Protein AF-A0A929IZV9-F1 (afdb_monomer_lite)

Structure (mmCIF, N/CA/C/O backbone):
data_AF-A0A929IZV9-F1
#
_entry.id   AF-A0A929IZV9-F1
#
loop_
_atom_site.group_PDB
_atom_site.id
_atom_site.type_symbol
_atom_site.label_atom_id
_atom_site.label_alt_id
_atom_site.label_comp_id
_atom_site.label_asym_id
_atom_site.label_entity_id
_atom_site.label_seq_id
_atom_site.pdbx_PDB_ins_code
_atom_site.Cartn_x
_atom_site.Cartn_y
_atom_site.Cartn_z
_atom_site.occupancy
_atom_site.B_iso_or_equiv
_atom_site.auth_seq_id
_atom_site.auth_comp_id
_atom_site.auth_asym_id
_atom_site.auth_atom_id
_atom_site.pdbx_PDB_model_num
ATOM 1 N N . MET A 1 1 ? 12.624 9.359 -0.647 1.00 48.28 1 MET A N 1
ATOM 2 C CA . MET A 1 1 ? 12.161 8.534 -1.785 1.00 48.28 1 MET A CA 1
ATOM 3 C C . MET A 1 1 ? 13.112 8.799 -2.944 1.00 48.28 1 MET A C 1
ATOM 5 O O . MET A 1 1 ? 13.372 9.965 -3.206 1.00 48.28 1 MET A O 1
ATOM 9 N N . LYS A 1 2 ? 13.728 7.775 -3.552 1.00 62.31 2 LYS A N 1
ATOM 10 C CA . LYS A 1 2 ? 14.589 8.000 -4.727 1.00 62.31 2 LYS A CA 1
ATOM 11 C C . LYS A 1 2 ? 13.682 8.236 -5.931 1.00 62.31 2 LYS A C 1
ATOM 13 O O . LYS A 1 2 ? 12.903 7.356 -6.281 1.00 62.31 2 LYS A O 1
ATOM 18 N N . THR A 1 3 ? 13.745 9.428 -6.505 1.00 75.31 3 THR A N 1
ATOM 19 C CA . THR A 1 3 ? 12.959 9.794 -7.684 1.00 75.31 3 THR A CA 1
ATOM 20 C C . THR A 1 3 ? 13.674 9.271 -8.923 1.00 75.31 3 THR A C 1
ATOM 22 O O . THR A 1 3 ? 14.838 9.599 -9.132 1.00 75.31 3 THR A O 1
ATOM 25 N N . ALA A 1 4 ? 12.993 8.451 -9.720 1.00 79.69 4 ALA A N 1
ATOM 26 C CA . ALA A 1 4 ? 13.454 8.051 -11.046 1.00 79.69 4 ALA A CA 1
ATOM 27 C C . ALA A 1 4 ? 12.673 8.845 -12.096 1.00 79.69 4 ALA A C 1
ATOM 29 O O . ALA A 1 4 ? 11.463 9.044 -11.962 1.00 79.69 4 ALA A O 1
ATOM 30 N N . THR A 1 5 ? 13.358 9.316 -13.129 1.00 90.06 5 THR A N 1
ATOM 31 C CA . THR A 1 5 ? 12.747 10.023 -14.255 1.00 90.06 5 THR A CA 1
ATOM 32 C C . THR A 1 5 ? 12.381 9.051 -15.375 1.00 90.06 5 THR A C 1
ATOM 34 O O . THR A 1 5 ? 12.902 7.939 -15.469 1.00 90.06 5 THR A O 1
ATOM 37 N N . ILE A 1 6 ? 11.522 9.496 -16.297 1.00 89.75 6 ILE A N 1
ATOM 38 C CA . ILE A 1 6 ? 11.226 8.744 -17.528 1.00 89.75 6 ILE A CA 1
ATOM 39 C C . ILE A 1 6 ? 12.509 8.503 -18.342 1.00 89.75 6 ILE A C 1
ATOM 41 O O . ILE A 1 6 ? 12.653 7.452 -18.964 1.00 89.75 6 ILE A O 1
ATOM 45 N N . LYS A 1 7 ? 13.468 9.442 -18.305 1.00 92.88 7 LYS A N 1
ATOM 46 C CA . LYS A 1 7 ? 14.760 9.301 -18.991 1.00 92.88 7 LYS A CA 1
ATOM 47 C C . LYS A 1 7 ? 15.590 8.161 -18.405 1.00 92.88 7 LYS A C 1
ATOM 49 O O . LYS A 1 7 ? 16.174 7.402 -19.172 1.00 92.88 7 LYS A O 1
ATOM 54 N N . ASP A 1 8 ? 15.580 7.996 -17.084 1.00 90.00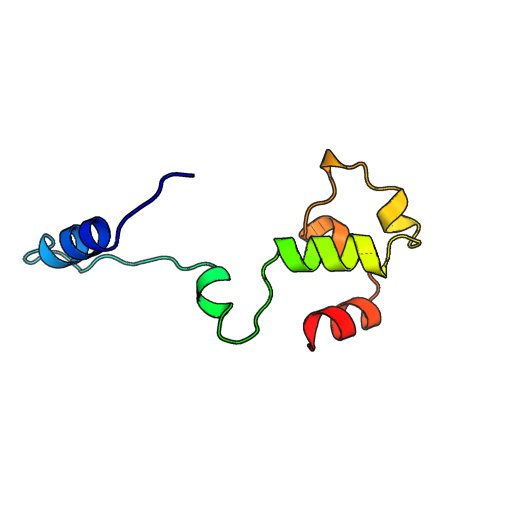 8 ASP A N 1
ATOM 55 C CA . ASP A 1 8 ? 16.270 6.886 -16.415 1.00 90.00 8 ASP A CA 1
ATOM 56 C C . ASP A 1 8 ? 15.661 5.538 -16.824 1.00 90.00 8 ASP A C 1
ATOM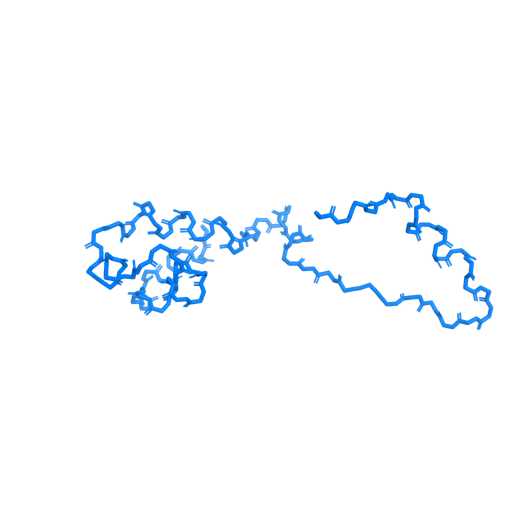 58 O O . ASP A 1 8 ? 16.378 4.581 -17.119 1.00 90.00 8 ASP A O 1
ATOM 62 N N . LEU A 1 9 ? 14.329 5.479 -16.926 1.00 88.81 9 LEU A N 1
ATOM 63 C CA . LEU A 1 9 ? 13.616 4.280 -17.364 1.00 88.81 9 LEU A CA 1
ATOM 64 C C . LEU A 1 9 ? 13.931 3.931 -18.829 1.00 88.81 9 LEU A C 1
ATOM 66 O O . LEU A 1 9 ? 14.248 2.785 -19.147 1.00 88.81 9 LEU A O 1
ATOM 70 N N . ALA A 1 10 ? 13.890 4.930 -19.715 1.00 90.81 10 ALA A N 1
ATOM 71 C CA . ALA A 1 10 ? 14.215 4.769 -21.129 1.00 90.81 10 ALA A CA 1
ATOM 72 C C . ALA A 1 10 ? 15.671 4.321 -21.327 1.00 90.81 10 ALA A C 1
ATOM 74 O O . ALA A 1 10 ? 15.945 3.443 -22.146 1.00 90.81 10 ALA A O 1
ATOM 75 N N . TYR A 1 11 ? 16.600 4.871 -20.539 1.00 91.06 11 TYR A N 1
ATOM 76 C CA . TYR A 1 11 ? 18.001 4.461 -20.551 1.00 91.06 11 TYR A CA 1
ATOM 77 C C . TYR A 1 11 ? 18.154 2.973 -20.206 1.00 91.06 11 TYR A C 1
ATOM 79 O O . TYR A 1 11 ? 18.856 2.255 -20.917 1.00 91.06 11 TYR A O 1
ATOM 87 N N . LEU A 1 12 ? 17.465 2.482 -19.171 1.00 88.12 12 LEU A N 1
ATOM 88 C CA . LEU A 1 12 ? 17.500 1.065 -18.784 1.00 88.12 12 LEU A CA 1
ATOM 89 C C . LEU A 1 12 ? 16.935 0.142 -19.873 1.00 88.12 12 LEU A C 1
ATOM 91 O O . LEU A 1 12 ? 17.508 -0.911 -20.144 1.00 88.12 12 LEU A O 1
ATOM 95 N N . ILE A 1 13 ? 15.838 0.537 -20.523 1.00 89.44 13 ILE A N 1
ATOM 96 C CA . ILE A 1 13 ? 15.201 -0.255 -21.588 1.00 89.44 13 ILE A CA 1
ATOM 97 C C . ILE A 1 13 ? 16.104 -0.337 -22.829 1.00 89.44 13 ILE A C 1
ATOM 99 O O . ILE A 1 13 ? 16.251 -1.415 -23.419 1.00 89.44 13 ILE A O 1
ATOM 103 N N . ASN A 1 14 ? 16.732 0.780 -23.202 1.00 89.06 14 ASN A N 1
ATOM 104 C CA . ASN A 1 14 ? 17.516 0.895 -24.432 1.00 89.06 14 ASN A CA 1
ATOM 105 C C . ASN A 1 14 ? 18.932 0.305 -24.309 1.00 89.06 14 ASN A C 1
ATOM 107 O O . ASN A 1 14 ? 19.446 -0.226 -25.287 1.00 89.06 14 ASN A O 1
ATOM 111 N N . ASN A 1 15 ? 19.544 0.308 -23.118 1.00 87.50 15 ASN A N 1
ATOM 112 C CA . ASN A 1 15 ? 20.919 -0.185 -22.906 1.00 87.50 15 ASN A CA 1
ATOM 113 C C . ASN A 1 15 ? 21.025 -1.685 -22.565 1.00 87.50 15 ASN A C 1
ATOM 115 O O . ASN A 1 15 ? 22.058 -2.163 -22.082 1.00 87.50 15 ASN A O 1
ATOM 119 N N . THR A 1 16 ? 19.970 -2.462 -22.807 1.00 86.00 16 THR A N 1
ATOM 120 C CA . THR A 1 16 ? 20.006 -3.916 -22.578 1.00 86.00 16 THR A CA 1
ATOM 121 C C . THR A 1 16 ? 20.800 -4.678 -23.639 1.00 86.00 16 THR A C 1
ATOM 123 O O . THR A 1 16 ? 21.427 -5.678 -23.291 1.00 86.00 16 THR A O 1
ATOM 126 N N . GLY A 1 17 ? 20.875 -4.183 -24.882 1.00 83.00 17 GLY A N 1
ATOM 127 C CA . GLY A 1 17 ? 21.509 -4.912 -25.990 1.00 83.00 17 GLY A CA 1
ATOM 128 C C . GLY A 1 17 ? 20.839 -6.275 -26.200 1.00 83.00 17 GLY A C 1
ATOM 129 O O . GLY A 1 17 ? 19.612 -6.352 -26.162 1.00 83.00 17 GLY A O 1
ATOM 130 N N . ASP A 1 18 ? 21.644 -7.335 -26.321 1.00 86.44 18 ASP A N 1
ATOM 131 C CA . ASP A 1 18 ? 21.177 -8.731 -26.440 1.00 86.44 18 ASP A CA 1
ATOM 132 C C . ASP A 1 18 ? 20.777 -9.371 -25.096 1.00 86.44 18 ASP A C 1
ATOM 134 O O . ASP A 1 18 ? 20.383 -10.537 -25.038 1.00 86.44 18 ASP A O 1
ATOM 138 N N . ARG A 1 19 ? 20.887 -8.635 -23.982 1.00 87.38 19 ARG A N 1
ATOM 139 C CA . ARG A 1 19 ? 20.463 -9.132 -22.667 1.00 87.38 19 ARG A CA 1
ATOM 140 C C . ARG A 1 19 ? 18.935 -9.104 -22.552 1.00 87.38 19 ARG A C 1
ATOM 142 O O . ARG A 1 19 ? 18.290 -8.239 -23.151 1.00 87.38 19 ARG A O 1
ATOM 149 N N . PRO A 1 20 ? 18.347 -9.980 -21.719 1.00 86.38 20 PRO A N 1
ATOM 150 C CA . PRO A 1 20 ? 16.925 -9.928 -21.408 1.00 86.38 20 PRO A CA 1
ATOM 151 C C . PRO A 1 20 ? 16.478 -8.524 -20.983 1.00 86.38 20 PRO A C 1
ATOM 153 O O . PRO A 1 20 ? 17.177 -7.825 -20.243 1.00 86.38 20 PRO A O 1
ATOM 156 N N . LYS A 1 21 ? 15.299 -8.113 -21.460 1.00 86.56 21 LYS A N 1
ATOM 157 C CA . LYS A 1 21 ? 14.689 -6.832 -21.092 1.00 86.56 21 LYS A CA 1
ATOM 158 C C . LYS A 1 21 ? 14.396 -6.782 -19.583 1.00 86.56 21 LYS A C 1
ATOM 160 O O . LYS A 1 21 ? 14.126 -7.824 -18.984 1.00 86.56 21 LYS A O 1
ATOM 165 N N . PRO A 1 22 ? 14.455 -5.592 -18.956 1.00 87.88 22 PRO A N 1
ATOM 166 C CA . PRO A 1 22 ? 14.221 -5.463 -17.524 1.00 87.88 22 PRO A CA 1
ATOM 167 C C . PRO A 1 22 ? 12.776 -5.819 -17.160 1.00 87.88 22 PRO A C 1
ATOM 169 O O . PRO A 1 22 ? 11.840 -5.508 -17.896 1.00 87.88 22 PRO A O 1
ATOM 172 N N . ILE A 1 23 ? 12.605 -6.421 -15.984 1.00 88.25 23 ILE A N 1
ATOM 173 C CA . ILE A 1 23 ? 11.300 -6.638 -15.355 1.00 88.25 23 ILE A CA 1
ATOM 174 C C . ILE A 1 23 ? 11.030 -5.460 -14.418 1.00 88.25 23 ILE A C 1
ATOM 176 O O . ILE A 1 23 ? 11.845 -5.158 -13.546 1.00 88.25 23 ILE A O 1
ATOM 180 N N . PHE A 1 24 ? 9.879 -4.809 -14.584 1.00 85.81 24 PHE A N 1
ATOM 181 C CA . PHE A 1 24 ? 9.439 -3.725 -13.710 1.00 85.81 24 PHE A CA 1
ATOM 182 C C . PHE A 1 24 ? 8.376 -4.231 -12.738 1.00 85.81 24 PHE A C 1
ATOM 184 O O . PHE A 1 24 ? 7.339 -4.746 -13.150 1.00 85.81 24 PHE A O 1
ATOM 191 N N . PHE A 1 25 ? 8.623 -4.045 -11.443 1.00 88.00 25 PHE A N 1
ATOM 192 C CA . PHE A 1 25 ? 7.640 -4.316 -10.401 1.00 88.00 25 PHE A CA 1
ATOM 193 C C . PHE A 1 25 ? 6.823 -3.054 -10.137 1.00 88.00 25 PHE A C 1
ATOM 195 O O . PHE A 1 25 ? 7.369 -2.015 -9.767 1.00 88.00 25 PHE A O 1
ATOM 202 N N . LEU A 1 26 ? 5.512 -3.152 -10.336 1.00 87.50 26 LEU A N 1
ATOM 203 C CA . LEU A 1 26 ? 4.568 -2.069 -10.092 1.00 87.50 26 LEU A CA 1
ATOM 204 C C . LEU A 1 26 ? 3.798 -2.331 -8.795 1.00 87.50 26 LEU A C 1
ATOM 206 O O . LEU A 1 26 ? 3.450 -3.468 -8.485 1.00 87.50 26 LEU A O 1
ATOM 210 N N . GLY A 1 27 ? 3.538 -1.265 -8.038 1.00 86.31 27 GLY A N 1
ATOM 211 C CA . GLY A 1 27 ? 2.649 -1.296 -6.875 1.00 86.31 27 GLY A CA 1
ATOM 212 C C . GLY A 1 27 ? 1.256 -0.754 -7.200 1.00 86.31 27 GLY A C 1
ATOM 213 O O . GLY A 1 27 ? 1.002 -0.295 -8.313 1.00 86.31 27 GLY A O 1
ATOM 214 N N . ALA A 1 28 ? 0.378 -0.716 -6.192 1.00 85.56 28 ALA A N 1
ATOM 215 C CA . ALA A 1 28 ? -1.009 -0.244 -6.316 1.00 85.56 28 ALA A CA 1
ATOM 216 C C . ALA A 1 28 ? -1.151 1.172 -6.911 1.00 85.56 28 ALA A C 1
ATOM 218 O O . ALA A 1 28 ? -2.171 1.488 -7.515 1.00 85.56 28 ALA A O 1
ATOM 219 N N . GLY A 1 29 ? -0.109 2.009 -6.815 1.00 86.38 29 GLY A N 1
ATOM 220 C CA . GLY A 1 29 ? -0.077 3.325 -7.460 1.00 86.38 29 GLY A CA 1
ATOM 221 C C . GLY A 1 29 ? -0.276 3.290 -8.977 1.00 86.38 29 GLY A C 1
ATOM 222 O O . GLY A 1 29 ? -0.856 4.224 -9.521 1.00 86.38 29 GLY A O 1
ATOM 223 N N . ALA A 1 30 ? 0.114 2.205 -9.653 1.00 89.12 30 ALA A N 1
ATOM 224 C CA . ALA A 1 30 ? -0.132 2.036 -11.087 1.00 89.12 30 ALA A CA 1
ATOM 225 C C . ALA A 1 30 ? -1.625 1.857 -11.426 1.00 89.12 30 ALA A C 1
ATOM 227 O O . ALA A 1 30 ? -2.025 2.100 -12.560 1.00 89.12 30 ALA A O 1
ATOM 228 N N . SER A 1 31 ? -2.448 1.465 -10.450 1.00 89.56 31 SER A N 1
ATOM 229 C CA . SER A 1 31 ? -3.884 1.217 -10.618 1.00 89.56 31 SER A CA 1
ATOM 230 C C . SER A 1 31 ? -4.762 2.354 -10.095 1.00 89.56 31 SER A C 1
ATOM 232 O O . SER A 1 31 ? -5.985 2.267 -10.195 1.00 89.56 31 SER A O 1
ATOM 234 N N . LYS A 1 32 ? -4.176 3.438 -9.566 1.00 88.69 32 LYS A N 1
ATOM 235 C CA . LYS A 1 32 ? -4.936 4.535 -8.950 1.00 88.69 32 LYS A CA 1
ATOM 236 C C . LYS A 1 32 ? -5.894 5.225 -9.925 1.00 88.69 32 LYS A C 1
ATOM 238 O O . LYS A 1 32 ? -7.009 5.571 -9.549 1.00 88.69 32 LYS A O 1
ATOM 243 N N . THR A 1 33 ? -5.493 5.377 -11.187 1.00 88.75 33 THR A N 1
ATOM 244 C CA . THR A 1 33 ? -6.345 5.922 -12.260 1.00 88.75 33 THR A CA 1
ATOM 245 C C . THR A 1 33 ? -7.499 4.993 -12.644 1.00 88.75 33 THR A C 1
ATOM 247 O O . THR A 1 33 ? -8.461 5.444 -13.254 1.00 88.75 33 THR A O 1
ATOM 250 N N . GLY A 1 34 ? -7.434 3.715 -12.258 1.00 86.62 34 GLY A N 1
ATOM 251 C CA . GLY A 1 34 ? -8.520 2.741 -12.365 1.00 86.62 34 GLY A CA 1
ATOM 252 C C . GLY A 1 34 ? -9.421 2.693 -11.128 1.00 86.62 34 GLY A C 1
ATOM 253 O O . GLY A 1 34 ? -10.034 1.661 -10.883 1.00 86.62 34 GLY A O 1
ATOM 254 N N . ASN A 1 35 ? -9.462 3.767 -10.330 1.00 85.00 35 ASN A N 1
ATOM 255 C CA . ASN A 1 35 ? -10.227 3.881 -9.081 1.00 85.00 35 ASN A CA 1
ATOM 256 C C . ASN A 1 35 ? -9.860 2.861 -7.989 1.00 85.00 35 ASN A C 1
ATOM 258 O O . ASN A 1 35 ? -10.632 2.651 -7.058 1.00 85.00 35 ASN A O 1
ATOM 262 N N . ILE A 1 36 ? -8.667 2.266 -8.045 1.00 87.31 36 ILE A N 1
ATOM 263 C CA . ILE A 1 36 ? -8.173 1.410 -6.961 1.00 87.31 36 ILE A CA 1
ATOM 264 C C . ILE A 1 36 ? -7.471 2.283 -5.907 1.00 87.31 36 ILE A C 1
ATOM 266 O O . ILE A 1 36 ? -6.505 2.977 -6.247 1.00 87.31 36 ILE A O 1
ATOM 270 N N . PRO A 1 37 ? -7.921 2.288 -4.639 1.00 88.19 37 PRO A N 1
ATOM 271 C CA . PRO A 1 37 ? -7.332 3.129 -3.604 1.00 88.19 37 PRO A CA 1
ATOM 272 C C . PRO A 1 37 ? -5.940 2.647 -3.178 1.00 88.19 37 PRO A C 1
ATOM 274 O O . PRO A 1 37 ? -5.612 1.458 -3.203 1.00 88.19 37 PRO A O 1
ATOM 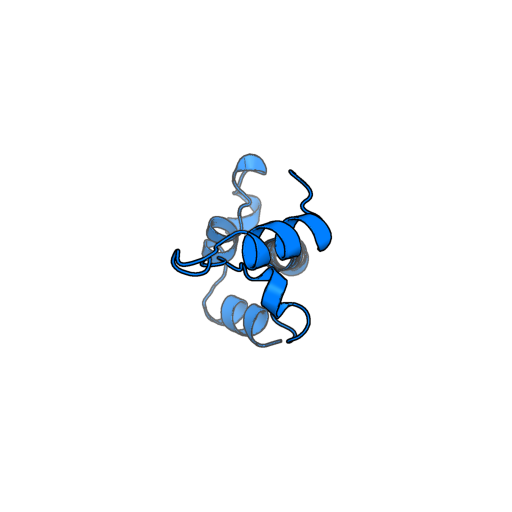277 N N . LEU A 1 38 ? -5.110 3.592 -2.744 1.00 91.25 38 LEU A N 1
ATOM 278 C CA . LEU A 1 38 ? -3.832 3.320 -2.101 1.00 91.25 38 LEU A CA 1
ATOM 279 C C . LEU A 1 38 ? -4.059 2.851 -0.664 1.00 91.25 38 LEU A C 1
ATOM 281 O O . LEU A 1 38 ? -4.962 3.318 0.025 1.00 91.25 38 LEU A O 1
ATOM 285 N N . ALA A 1 39 ? -3.147 2.025 -0.152 1.00 91.38 39 ALA A N 1
ATOM 286 C CA . ALA A 1 39 ? -3.177 1.607 1.249 1.00 91.38 39 ALA A CA 1
ATOM 287 C C . ALA A 1 39 ? -3.176 2.799 2.227 1.00 91.38 39 ALA A C 1
ATOM 289 O O . ALA A 1 39 ? -3.811 2.731 3.274 1.00 91.38 39 ALA A O 1
ATOM 290 N N . SER A 1 40 ? -2.491 3.896 1.885 1.00 91.62 40 SER A N 1
ATOM 291 C CA . SER A 1 40 ? -2.486 5.126 2.686 1.00 91.62 40 SER A CA 1
ATOM 292 C C . SER A 1 40 ? -3.847 5.816 2.724 1.00 91.62 40 SER A C 1
ATOM 294 O O . SER A 1 40 ? -4.229 6.332 3.765 1.00 91.62 40 SER A O 1
ATOM 296 N N . GLU A 1 41 ? -4.582 5.804 1.612 1.00 92.06 41 GLU A N 1
ATOM 297 C CA . GLU A 1 41 ? -5.925 6.388 1.538 1.00 92.06 41 GLU A CA 1
ATOM 298 C C . GLU A 1 41 ? -6.906 5.545 2.349 1.00 92.06 41 GLU A C 1
ATOM 300 O O . GLU A 1 41 ? -7.636 6.087 3.170 1.00 92.06 41 GLU A O 1
ATOM 305 N N . ILE A 1 42 ? -6.808 4.214 2.244 1.00 93.12 42 ILE A N 1
ATOM 306 C CA . ILE A 1 42 ? -7.600 3.299 3.071 1.00 93.12 42 ILE A CA 1
ATOM 307 C C . ILE A 1 42 ? -7.326 3.537 4.563 1.00 93.12 42 ILE A C 1
ATOM 309 O O . ILE A 1 42 ? -8.250 3.573 5.368 1.00 93.12 42 ILE A O 1
ATOM 313 N N . VAL A 1 43 ? -6.064 3.733 4.959 1.00 94.81 43 VAL A N 1
ATOM 314 C CA . VAL A 1 43 ? -5.721 4.087 6.348 1.00 94.81 43 VAL A CA 1
ATOM 315 C C . VAL A 1 43 ? -6.423 5.375 6.776 1.00 94.81 43 VAL A C 1
ATOM 317 O O . VAL A 1 43 ? -7.022 5.406 7.851 1.00 94.81 43 VAL A O 1
ATOM 320 N N . THR A 1 44 ? -6.374 6.421 5.949 1.00 94.31 44 THR A N 1
ATOM 321 C CA . THR A 1 44 ? -7.053 7.692 6.227 1.00 94.31 44 THR A CA 1
ATOM 322 C C . THR A 1 44 ? -8.561 7.505 6.386 1.00 94.31 44 THR A C 1
ATOM 324 O O . THR A 1 44 ? -9.128 8.009 7.356 1.00 94.31 44 THR A O 1
ATOM 327 N N . ASP A 1 45 ? -9.193 6.738 5.501 1.00 93.56 45 ASP A N 1
ATOM 328 C CA . ASP A 1 45 ? -10.631 6.474 5.552 1.00 93.56 45 ASP A CA 1
ATOM 329 C C . ASP A 1 45 ? -11.020 5.696 6.809 1.00 93.56 45 ASP A C 1
ATOM 331 O O . ASP A 1 45 ? -11.993 6.050 7.473 1.00 93.56 45 ASP A O 1
ATOM 335 N N . ILE A 1 46 ? -10.223 4.702 7.217 1.00 94.69 46 ILE A N 1
ATOM 336 C CA . ILE A 1 46 ? -10.476 3.952 8.455 1.00 94.69 46 ILE A CA 1
ATOM 337 C C . ILE A 1 46 ? -10.393 4.865 9.675 1.00 94.69 46 ILE A C 1
ATOM 339 O O . ILE A 1 46 ? -11.270 4.834 10.539 1.00 94.69 46 ILE A O 1
ATOM 343 N N . LEU A 1 47 ? -9.343 5.684 9.755 1.00 94.56 47 LEU A N 1
ATOM 344 C CA . LEU A 1 47 ? -9.133 6.584 10.889 1.00 94.56 47 LEU A CA 1
ATOM 345 C C . LEU A 1 47 ? -10.201 7.674 10.977 1.00 94.56 47 LEU A C 1
ATOM 347 O O . LEU A 1 47 ? -10.486 8.144 12.075 1.00 94.56 47 LEU A O 1
ATOM 351 N N . LYS A 1 48 ? -10.795 8.057 9.845 1.00 94.06 48 LYS A N 1
ATOM 352 C CA . LYS A 1 48 ? -11.879 9.036 9.785 1.00 94.06 48 LYS A CA 1
ATOM 353 C C . LYS A 1 48 ? -13.239 8.409 10.098 1.00 94.06 48 LYS A C 1
ATOM 355 O O . LYS A 1 48 ? -13.957 8.915 10.953 1.00 94.06 48 LYS A O 1
ATOM 360 N N . ASN A 1 49 ? -13.585 7.317 9.422 1.00 93.94 49 ASN A N 1
ATOM 361 C CA . ASN A 1 49 ? -14.940 6.759 9.427 1.00 93.94 49 ASN A CA 1
ATOM 362 C C . ASN A 1 49 ? -15.174 5.778 10.584 1.00 93.94 49 ASN A C 1
ATOM 364 O O . ASN A 1 49 ? -16.305 5.604 11.022 1.00 93.94 49 ASN A O 1
ATOM 368 N N . HIS A 1 50 ? -14.108 5.179 11.123 1.00 93.44 50 HIS A N 1
ATOM 369 C CA . HIS A 1 50 ? -14.171 4.243 12.251 1.00 93.44 50 HIS A CA 1
ATOM 370 C C . HIS A 1 50 ? -13.393 4.767 13.462 1.00 93.44 50 HIS A C 1
ATOM 372 O O . HIS A 1 50 ? -12.898 3.983 14.276 1.00 93.44 50 HIS A O 1
ATOM 378 N N . ALA A 1 51 ? -13.300 6.094 13.607 1.00 90.12 51 ALA A N 1
ATOM 379 C CA . ALA A 1 51 ? -12.625 6.745 14.729 1.00 90.12 51 ALA A CA 1
ATOM 380 C C . ALA A 1 51 ? -13.163 6.265 16.087 1.00 90.12 51 ALA A C 1
ATOM 382 O O . ALA A 1 51 ? -12.395 6.147 17.039 1.00 90.12 51 ALA A O 1
ATOM 383 N N . ASP A 1 52 ? -14.458 5.935 16.163 1.00 92.75 52 ASP A N 1
ATOM 384 C CA . ASP A 1 52 ? -15.125 5.459 17.375 1.00 92.75 52 ASP A CA 1
ATOM 385 C C . ASP A 1 52 ? -14.966 3.968 17.671 1.00 92.75 52 ASP A C 1
ATOM 387 O O . ASP A 1 52 ? -15.268 3.533 18.786 1.00 92.75 52 ASP A O 1
ATOM 391 N N . ASN A 1 53 ? -14.416 3.190 16.736 1.00 94.06 53 ASN A N 1
ATOM 392 C CA . ASN A 1 53 ? -14.196 1.764 16.933 1.00 94.06 53 ASN A CA 1
ATOM 393 C C . ASN A 1 53 ? -13.172 1.536 18.070 1.00 94.06 53 ASN A C 1
ATOM 395 O O . ASN A 1 53 ? -12.014 1.957 17.963 1.00 94.06 53 ASN A O 1
ATOM 399 N N . PRO A 1 54 ? -13.531 0.811 19.150 1.00 94.69 54 PRO A N 1
ATOM 400 C CA . PRO A 1 54 ? -12.632 0.589 20.283 1.00 94.69 54 PRO A CA 1
ATOM 401 C C . PRO A 1 54 ? -11.326 -0.120 19.909 1.00 94.69 54 PRO A C 1
ATOM 403 O O . PRO A 1 54 ? -10.300 0.095 20.552 1.00 94.69 54 PRO A O 1
ATOM 406 N N . LYS A 1 55 ? -11.336 -0.979 18.880 1.00 94.88 55 LYS A N 1
ATOM 407 C CA . LYS A 1 55 ? -10.117 -1.641 18.390 1.00 94.88 55 LYS A CA 1
ATOM 408 C C . LYS A 1 55 ? -9.171 -0.639 17.727 1.00 94.88 55 LYS A C 1
ATOM 410 O O . LYS A 1 55 ? -7.970 -0.735 17.949 1.00 94.88 55 LYS A O 1
ATOM 415 N N . VAL A 1 56 ? -9.715 0.339 16.998 1.00 93.88 56 VAL A N 1
ATOM 416 C CA . VAL A 1 56 ? -8.942 1.429 16.381 1.00 93.88 56 VAL A CA 1
ATOM 417 C C . VAL A 1 56 ? -8.382 2.368 17.452 1.00 93.88 56 VAL A C 1
ATOM 419 O O . VAL A 1 56 ? -7.196 2.684 17.410 1.00 93.88 56 VAL A O 1
ATOM 422 N N . LYS A 1 57 ? -9.182 2.749 18.459 1.00 94.25 57 LYS A N 1
ATOM 423 C CA . LYS A 1 57 ? -8.735 3.617 19.571 1.00 94.25 57 LYS A CA 1
ATOM 424 C C . LYS A 1 57 ? -7.617 3.003 20.418 1.00 94.25 57 LYS A C 1
ATOM 426 O O . LYS A 1 57 ? -6.772 3.730 20.924 1.00 94.25 57 LYS A O 1
ATOM 431 N N . ARG A 1 58 ? -7.614 1.676 20.588 1.00 95.25 58 ARG A N 1
ATOM 432 C CA . ARG A 1 58 ? -6.587 0.961 21.368 1.00 95.25 58 ARG A CA 1
ATOM 433 C C . ARG A 1 58 ? -5.245 0.822 20.652 1.00 95.25 58 ARG A C 1
ATOM 435 O O . ARG A 1 58 ? -4.268 0.472 21.303 1.00 95.25 58 ARG A O 1
ATOM 442 N N . LEU A 1 59 ? -5.190 1.032 19.337 1.00 93.88 59 LEU A N 1
ATOM 443 C CA . LEU A 1 59 ? -3.928 0.999 18.605 1.00 93.88 59 LEU A CA 1
ATOM 444 C C . LEU A 1 59 ? -3.133 2.274 18.884 1.00 93.88 59 LEU A C 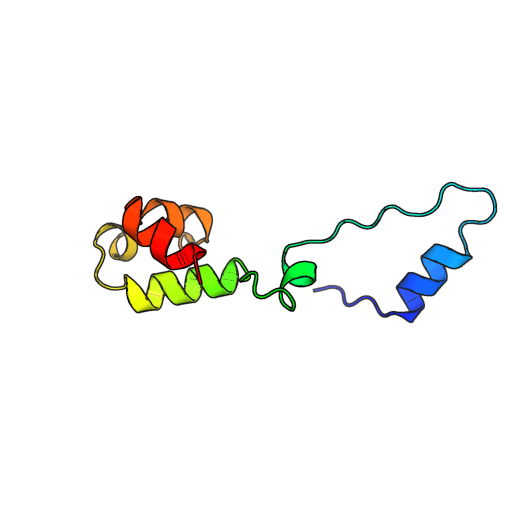1
ATOM 446 O O . LEU A 1 59 ? -3.615 3.376 18.622 1.00 93.88 59 LEU A O 1
ATOM 450 N N . GLU A 1 60 ? -1.894 2.116 19.344 1.00 92.62 60 GLU A N 1
ATOM 451 C CA . GLU A 1 60 ? -0.939 3.226 19.380 1.00 92.62 60 GLU A CA 1
ATOM 452 C C . GLU A 1 60 ? -0.647 3.715 17.956 1.00 92.62 60 GLU A C 1
ATOM 454 O O . GLU A 1 60 ? -0.656 2.928 17.003 1.00 92.62 60 GLU A O 1
ATOM 459 N N . ASP A 1 61 ? -0.345 5.006 17.808 1.00 88.69 61 ASP A N 1
ATOM 460 C CA . ASP A 1 61 ? -0.164 5.636 16.496 1.00 88.69 61 ASP A CA 1
ATOM 461 C C . ASP A 1 61 ? 0.922 4.963 15.650 1.00 88.69 61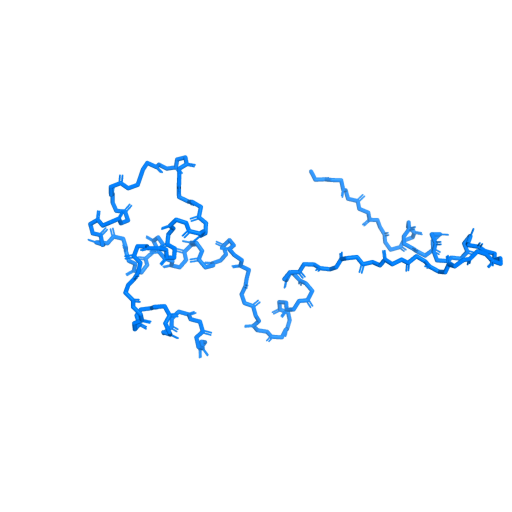 ASP A C 1
ATOM 463 O O . ASP A 1 61 ? 0.732 4.749 14.452 1.00 88.69 61 ASP A O 1
ATOM 467 N N . THR A 1 62 ? 2.010 4.515 16.277 1.00 90.56 62 THR A N 1
ATOM 468 C CA . THR A 1 62 ? 3.105 3.782 15.621 1.00 90.56 62 THR A CA 1
ATOM 469 C C . THR A 1 62 ? 2.640 2.476 14.962 1.00 90.56 62 THR A C 1
ATOM 471 O O . THR A 1 62 ? 3.259 2.000 14.010 1.00 90.56 62 THR A O 1
ATOM 474 N N . TYR A 1 63 ? 1.535 1.892 15.437 1.00 90.50 63 TYR A N 1
ATOM 475 C CA . TYR A 1 63 ? 0.984 0.631 14.939 1.00 90.50 63 TYR A CA 1
ATOM 476 C C . TYR A 1 63 ? -0.224 0.800 14.015 1.00 90.50 63 TYR A C 1
ATOM 478 O O . TYR A 1 63 ? -0.741 -0.210 13.522 1.00 90.50 63 TYR A O 1
ATOM 486 N N . LYS A 1 64 ? -0.652 2.035 13.714 1.00 91.88 64 LYS A N 1
ATOM 487 C CA . LYS A 1 64 ? -1.762 2.354 12.792 1.00 91.88 64 LYS A CA 1
ATOM 488 C C . LYS A 1 64 ? -1.379 2.162 11.320 1.00 91.88 64 LYS A C 1
ATOM 490 O O . LYS A 1 64 ? -1.525 3.036 10.473 1.00 91.88 64 LYS A O 1
ATOM 495 N N . THR A 1 65 ? -0.881 0.973 11.011 1.00 94.75 65 THR A N 1
ATOM 496 C CA . THR A 1 65 ? -0.590 0.521 9.651 1.00 94.75 65 THR A CA 1
ATOM 497 C C . THR A 1 65 ? -1.854 -0.021 8.987 1.00 94.75 65 THR A C 1
ATOM 499 O O . THR A 1 65 ? -2.780 -0.474 9.665 1.00 94.75 65 THR A O 1
ATOM 502 N N . TYR A 1 66 ? -1.866 -0.041 7.652 1.00 93.62 66 TYR A N 1
ATOM 503 C CA . TYR A 1 66 ? -2.966 -0.583 6.847 1.00 93.62 66 TYR A CA 1
ATOM 504 C C . TYR A 1 66 ? -3.447 -1.959 7.335 1.00 93.62 66 TYR A C 1
ATOM 506 O O . TYR A 1 66 ? -4.633 -2.149 7.588 1.00 93.62 66 TYR A O 1
ATOM 514 N N . SER A 1 67 ? -2.532 -2.910 7.544 1.00 94.06 67 SER A N 1
ATOM 515 C CA . SER A 1 67 ? -2.893 -4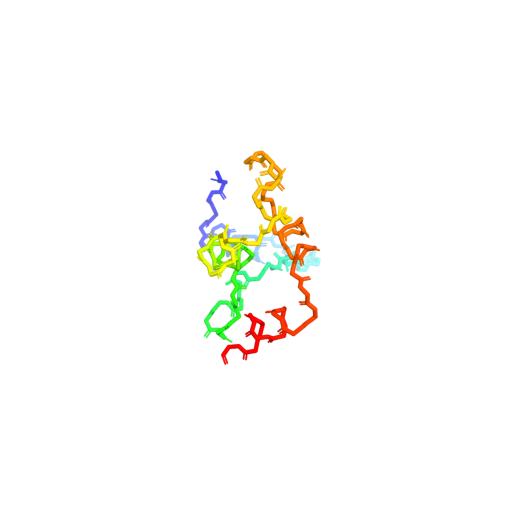.278 7.933 1.00 94.06 67 SER A CA 1
ATOM 516 C C . SER A 1 67 ? -3.537 -4.353 9.319 1.00 94.06 67 SER A C 1
ATOM 518 O O . SER A 1 67 ? -4.506 -5.090 9.515 1.00 94.06 67 SER A O 1
ATOM 520 N N . LYS A 1 68 ? -3.036 -3.574 10.285 1.00 95.94 68 LYS A N 1
ATOM 521 C CA . LYS A 1 68 ? -3.573 -3.535 11.653 1.00 95.94 68 LYS A CA 1
ATOM 522 C C . LYS A 1 68 ? -4.942 -2.864 11.705 1.00 95.94 68 LYS A C 1
ATOM 524 O O . LYS A 1 68 ? -5.839 -3.381 12.370 1.00 95.94 68 LYS A O 1
ATOM 529 N N . LEU A 1 69 ? -5.116 -1.770 10.968 1.00 95.56 69 LEU A N 1
ATOM 530 C CA . LEU A 1 69 ? -6.385 -1.051 10.886 1.00 95.56 69 LEU A CA 1
ATOM 531 C C . LEU A 1 69 ? -7.459 -1.871 10.166 1.00 95.56 69 LEU A C 1
ATOM 533 O O . LEU A 1 69 ? -8.556 -2.012 10.697 1.00 95.56 69 LEU A O 1
ATOM 537 N N . MET A 1 70 ? -7.127 -2.530 9.053 1.00 94.19 70 MET A N 1
ATOM 538 C CA . MET A 1 70 ? -8.037 -3.482 8.401 1.00 94.19 70 MET A CA 1
ATOM 539 C C . MET A 1 70 ? -8.464 -4.600 9.361 1.00 94.19 70 MET A C 1
ATOM 541 O O . MET A 1 70 ? -9.635 -4.973 9.403 1.00 94.19 70 MET A O 1
ATOM 545 N N . GLY A 1 71 ? -7.543 -5.091 10.196 1.00 94.50 71 GLY A N 1
ATOM 546 C CA . GLY A 1 71 ? -7.828 -6.076 11.243 1.00 94.50 71 GLY A CA 1
ATOM 547 C C . GLY A 1 71 ? -8.840 -5.618 12.303 1.00 94.50 71 GLY A C 1
ATOM 548 O O . GLY A 1 71 ? -9.479 -6.461 12.936 1.00 94.50 71 GLY A O 1
ATOM 549 N N . CYS A 1 72 ? -9.020 -4.308 12.488 1.00 95.00 72 CYS A N 1
ATOM 550 C CA . CYS A 1 72 ? -9.965 -3.746 13.457 1.00 95.00 72 CYS A CA 1
ATOM 551 C C . CYS A 1 72 ? -11.410 -3.742 12.960 1.00 95.00 72 CYS A C 1
ATOM 553 O O . CYS A 1 72 ? -12.327 -3.759 13.784 1.00 95.00 72 CYS A O 1
ATOM 555 N N . LEU A 1 73 ? -11.589 -3.742 11.642 1.00 94.69 73 LEU A N 1
ATOM 556 C CA . LEU A 1 73 ? -12.893 -3.711 10.996 1.00 94.69 73 LEU A CA 1
ATOM 557 C C . LEU A 1 73 ? -13.566 -5.084 11.010 1.00 94.69 73 LEU A C 1
ATOM 559 O O . LEU A 1 73 ? -12.886 -6.118 10.915 1.00 94.69 73 LEU A O 1
ATOM 563 N N . ILE A 1 74 ? -14.894 -5.091 11.089 1.00 93.88 74 ILE A N 1
ATOM 564 C CA . ILE A 1 74 ? -15.717 -6.284 10.844 1.00 93.88 74 ILE A CA 1
ATOM 565 C C . ILE A 1 74 ? -15.862 -6.547 9.330 1.00 93.88 74 ILE A C 1
ATOM 567 O O . ILE A 1 74 ? -15.549 -5.669 8.525 1.00 93.88 74 ILE A O 1
ATOM 571 N N . PRO A 1 75 ? -16.294 -7.754 8.906 1.00 92.50 75 PRO A N 1
ATOM 572 C CA . PRO A 1 75 ? -16.376 -8.102 7.485 1.00 92.50 75 PRO A CA 1
ATOM 573 C C . PRO A 1 75 ? -17.191 -7.120 6.634 1.00 92.50 75 PRO A C 1
ATOM 575 O O . PRO A 1 75 ? -16.752 -6.778 5.539 1.00 92.50 75 PRO A O 1
ATOM 578 N N . ASP A 1 76 ? -18.320 -6.628 7.144 1.00 92.06 76 ASP A N 1
ATOM 579 C CA . ASP A 1 76 ? -19.193 -5.715 6.397 1.00 92.06 76 ASP A CA 1
ATOM 580 C C . ASP A 1 76 ? -18.544 -4.343 6.185 1.00 92.06 76 ASP A C 1
ATOM 582 O O . ASP A 1 76 ? -18.475 -3.877 5.052 1.00 92.06 76 ASP A O 1
ATOM 586 N N . GLU A 1 77 ? -17.935 -3.766 7.227 1.00 92.12 77 GLU A N 1
ATOM 587 C CA . GLU A 1 77 ? -17.172 -2.510 7.134 1.00 92.12 77 GLU A CA 1
ATOM 588 C C . GLU A 1 77 ? -16.035 -2.613 6.104 1.00 92.12 77 GLU A C 1
ATOM 590 O O . GLU A 1 77 ? -15.792 -1.689 5.331 1.00 92.12 77 GLU A O 1
ATOM 595 N N . ARG A 1 78 ? -15.339 -3.760 6.048 1.00 90.62 78 ARG A N 1
ATOM 596 C CA . ARG A 1 78 ? -14.295 -3.990 5.032 1.00 90.62 78 ARG A CA 1
ATOM 597 C C . ARG A 1 78 ? -14.875 -4.046 3.627 1.00 90.62 78 ARG A C 1
ATOM 599 O O . ARG A 1 78 ? -14.250 -3.551 2.695 1.00 90.62 78 ARG A O 1
ATOM 606 N N . ASN A 1 79 ? -16.025 -4.691 3.468 1.00 88.44 79 ASN A N 1
ATOM 607 C CA . ASN A 1 79 ? -16.675 -4.813 2.172 1.00 88.44 79 ASN A CA 1
ATOM 608 C C . ASN A 1 79 ? -17.159 -3.455 1.666 1.00 88.44 79 ASN A C 1
ATOM 610 O O . ASN A 1 79 ? -16.985 -3.172 0.487 1.00 88.44 79 ASN A O 1
ATOM 614 N N . GLU A 1 80 ? -17.731 -2.623 2.534 1.00 89.00 80 GLU A N 1
ATOM 615 C CA . GLU A 1 80 ? -18.130 -1.255 2.187 1.00 89.00 80 GLU A CA 1
ATOM 616 C C . GLU A 1 80 ? -16.919 -0.414 1.776 1.00 89.00 80 GLU A C 1
ATOM 618 O O . GLU A 1 80 ? -16.923 0.193 0.708 1.00 89.00 80 GLU A O 1
ATOM 623 N N . LEU A 1 81 ? -15.840 -0.468 2.560 1.00 87.50 81 LEU A N 1
ATOM 624 C CA . LEU A 1 81 ? -14.611 0.284 2.305 1.00 87.50 81 LEU A CA 1
ATOM 625 C C . LEU A 1 81 ? -13.941 -0.064 0.965 1.00 87.50 81 LEU A C 1
ATOM 627 O O . LEU A 1 81 ? -13.317 0.792 0.345 1.00 87.50 81 LEU A O 1
ATOM 631 N N . LEU A 1 82 ? -14.031 -1.324 0.529 1.00 81.94 82 LEU A N 1
ATOM 632 C CA . LEU A 1 82 ? -13.351 -1.817 -0.674 1.00 81.94 82 LEU A CA 1
ATOM 633 C C . LEU A 1 82 ? -14.227 -1.819 -1.933 1.00 81.94 82 LEU A C 1
ATOM 635 O O . LEU A 1 82 ? -13.694 -2.046 -3.020 1.00 81.94 82 LEU A O 1
ATOM 639 N N . LYS A 1 83 ? -15.544 -1.618 -1.810 1.00 74.62 83 LYS A N 1
ATOM 640 C CA . LYS A 1 83 ? -16.461 -1.686 -2.958 1.00 74.62 83 LYS A CA 1
ATOM 641 C C . LYS A 1 83 ? -16.532 -0.403 -3.783 1.00 74.62 83 LYS A C 1
ATOM 643 O O . LYS A 1 83 ? -16.840 -0.534 -4.963 1.00 74.62 83 LYS A O 1
ATOM 648 N N . GLY A 1 84 ? -16.146 0.747 -3.219 1.00 57.97 84 GLY A N 1
ATOM 649 C CA . GLY A 1 84 ? -16.168 2.039 -3.915 1.00 57.97 84 GLY A CA 1
ATOM 650 C C . GLY A 1 84 ? -17.579 2.566 -4.133 1.00 57.97 84 GLY A C 1
ATOM 651 O O . GLY A 1 84 ? -18.372 1.886 -4.817 1.00 57.97 84 GLY A O 1
#

Secondary structure (DSSP, 8-state):
-PPPPHHHHHHHHHTTTTSPPPPPP--GGGGGGGTPPPHHHHHHHHHHHTTT-HHHHTS-GGG--HHHHHHHS-HHHHHHHHH-

Sequence (84 aa):
MKTATIKDLAYLINNTGDRPKPIFFLGAGASKTGNIPLASEIVTDILKNHADNPKVKRLEDTYKTYSKLMGCLIPDERNELLKG

Radius of gyration: 18.83 Å; chains: 1; bounding box: 41×20×48 Å

Foldseek 3Di:
DDDDDPVNVVCQQVPQVPHDGDDDDDDCVVCVVVVFDDLVVLLVCLCVVVVVQPQCVPDDPVRSGSVSSCVSDDPVVNCVSGVD

pLDDT: mean 88.95, std 7.63, range [48.28, 95.94]